Protein AF-A0A521LKS8-F1 (afdb_monomer_lite)

Radius of gyration: 17.53 Å; chains: 1; bounding box: 41×25×46 Å

Secondary structure (DSSP, 8-state):
--HHHHHHHHHHHHHHHHHHHHHHHHHHHHTTS--HHHHHHHHHHHHHHHHHHHHHHHHHHHHH-TTS-TTS-------SSHHHHHHHHHHHSTTHHHH-HHHHHHHHHTS--

Structure (mmCIF, N/CA/C/O backbone):
data_AF-A0A521LKS8-F1
#
_entry.id   AF-A0A521LKS8-F1
#
loop_
_atom_site.group_PDB
_atom_site.id
_atom_site.type_symbol
_atom_site.label_atom_id
_atom_site.label_alt_id
_atom_site.label_comp_id
_atom_site.label_asym_id
_atom_site.label_entity_id
_atom_site.label_seq_id
_atom_site.pdbx_PDB_ins_code
_atom_site.Cartn_x
_atom_site.Cartn_y
_atom_site.Cartn_z
_atom_site.occupancy
_atom_site.B_iso_or_equiv
_atom_site.auth_seq_id
_atom_site.auth_comp_id
_atom_site.auth_asym_id
_atom_site.auth_atom_id
_atom_site.pdbx_PDB_model_num
ATOM 1 N N . MET A 1 1 ? 19.911 3.365 7.216 1.00 57.16 1 MET A N 1
ATOM 2 C CA . MET A 1 1 ? 18.715 2.497 7.264 1.00 57.16 1 MET A CA 1
ATOM 3 C C . MET A 1 1 ? 18.337 2.131 5.844 1.00 57.16 1 MET A C 1
ATOM 5 O O . MET A 1 1 ? 18.509 2.967 4.964 1.00 57.16 1 MET A O 1
ATOM 9 N N . THR A 1 2 ? 17.924 0.889 5.601 1.00 84.88 2 THR A N 1
ATOM 10 C CA . THR A 1 2 ? 17.414 0.461 4.290 1.00 84.88 2 THR A CA 1
ATOM 11 C C . THR A 1 2 ? 15.888 0.457 4.333 1.00 84.88 2 THR A C 1
ATOM 13 O O . THR A 1 2 ? 15.309 0.194 5.387 1.00 84.88 2 THR A O 1
ATOM 16 N N . ARG A 1 3 ? 15.225 0.661 3.184 1.00 89.81 3 ARG A N 1
ATOM 17 C CA . ARG A 1 3 ? 13.751 0.598 3.095 1.00 89.81 3 ARG A CA 1
ATOM 18 C C . ARG A 1 3 ? 13.177 -0.710 3.629 1.00 89.81 3 ARG A C 1
ATOM 20 O O . ARG A 1 3 ? 12.072 -0.723 4.145 1.00 89.81 3 ARG A O 1
ATOM 27 N N . GLN A 1 4 ? 13.919 -1.811 3.525 1.00 91.81 4 GLN A N 1
ATOM 28 C CA . GLN A 1 4 ? 13.492 -3.097 4.066 1.00 91.81 4 GLN A CA 1
ATOM 29 C C . GLN A 1 4 ? 13.408 -3.077 5.599 1.00 91.81 4 GLN A C 1
ATOM 31 O O . GLN A 1 4 ? 12.459 -3.619 6.159 1.00 91.81 4 GLN A O 1
ATOM 36 N N . THR A 1 5 ? 14.367 -2.435 6.276 1.00 94.69 5 THR A N 1
ATOM 37 C CA . THR A 1 5 ? 14.313 -2.236 7.730 1.00 94.69 5 THR A CA 1
ATOM 38 C C . THR A 1 5 ? 13.119 -1.365 8.116 1.00 94.69 5 THR A C 1
ATOM 40 O O . THR A 1 5 ? 12.409 -1.708 9.059 1.00 94.69 5 THR A O 1
ATOM 43 N N . ASP A 1 6 ? 12.857 -0.295 7.363 1.00 94.94 6 ASP A N 1
ATOM 44 C CA . ASP A 1 6 ? 11.733 0.611 7.632 1.00 94.94 6 ASP A CA 1
ATOM 45 C C . ASP A 1 6 ? 10.378 -0.080 7.405 1.00 94.94 6 ASP A C 1
ATOM 47 O O . ASP A 1 6 ? 9.480 0.034 8.237 1.00 94.94 6 ASP A O 1
ATOM 51 N N . ILE A 1 7 ? 10.247 -0.873 6.333 1.00 96.25 7 ILE A N 1
ATOM 52 C CA . ILE A 1 7 ? 9.073 -1.721 6.074 1.00 96.25 7 ILE A CA 1
ATOM 53 C C . ILE A 1 7 ? 8.841 -2.687 7.240 1.00 96.25 7 ILE A C 1
ATOM 55 O O . ILE A 1 7 ? 7.730 -2.761 7.761 1.00 96.25 7 ILE A O 1
ATOM 59 N N . ALA A 1 8 ? 9.876 -3.413 7.672 1.00 96.81 8 ALA A N 1
ATOM 60 C CA . ALA A 1 8 ? 9.751 -4.375 8.764 1.00 96.81 8 ALA A CA 1
ATOM 61 C C . ALA A 1 8 ? 9.346 -3.695 10.083 1.00 96.81 8 ALA A C 1
ATOM 63 O O . ALA A 1 8 ? 8.475 -4.198 10.794 1.00 96.81 8 ALA A O 1
ATOM 64 N N . ALA A 1 9 ? 9.930 -2.533 10.387 1.00 96.88 9 ALA A N 1
ATOM 65 C CA . ALA A 1 9 ? 9.591 -1.753 11.573 1.00 96.88 9 ALA A CA 1
ATOM 66 C C . ALA A 1 9 ? 8.137 -1.252 11.542 1.00 96.88 9 ALA A C 1
ATOM 68 O O . ALA A 1 9 ? 7.433 -1.353 12.548 1.00 96.88 9 ALA A O 1
ATOM 69 N N . LEU A 1 10 ? 7.666 -0.757 10.391 1.00 97.06 10 LEU A N 1
ATOM 70 C CA . LEU A 1 10 ? 6.282 -0.314 10.212 1.00 97.06 10 LEU A CA 1
ATOM 71 C C . LEU A 1 10 ? 5.285 -1.467 10.354 1.00 97.06 10 LEU A C 1
ATOM 73 O O . LEU A 1 10 ? 4.277 -1.303 11.036 1.00 97.06 10 LEU A O 1
ATOM 77 N N . LEU A 1 11 ? 5.574 -2.635 9.771 1.00 97.62 11 LEU A N 1
ATOM 78 C CA . LEU A 1 11 ? 4.721 -3.821 9.903 1.00 97.62 11 LEU A CA 1
ATOM 79 C C . LEU A 1 11 ? 4.634 -4.296 11.358 1.00 97.62 11 LEU A C 1
ATOM 81 O O . LEU A 1 11 ? 3.537 -4.521 11.863 1.00 97.62 11 LEU A O 1
ATOM 85 N N . ALA A 1 12 ? 5.768 -4.369 12.062 1.00 97.31 12 ALA A N 1
ATOM 86 C CA . ALA A 1 12 ? 5.784 -4.726 13.480 1.00 97.31 12 ALA A CA 1
ATOM 87 C C . ALA A 1 12 ? 4.995 -3.717 14.335 1.00 97.31 12 ALA A C 1
ATOM 89 O O . ALA A 1 12 ? 4.263 -4.098 15.248 1.00 97.31 12 ALA A O 1
ATOM 90 N N . LYS A 1 13 ? 5.106 -2.418 14.028 1.00 96.69 13 LYS A N 1
ATOM 91 C CA . LYS A 1 13 ? 4.341 -1.375 14.717 1.00 96.69 13 LYS A CA 1
ATOM 92 C C . LYS A 1 13 ? 2.841 -1.478 14.43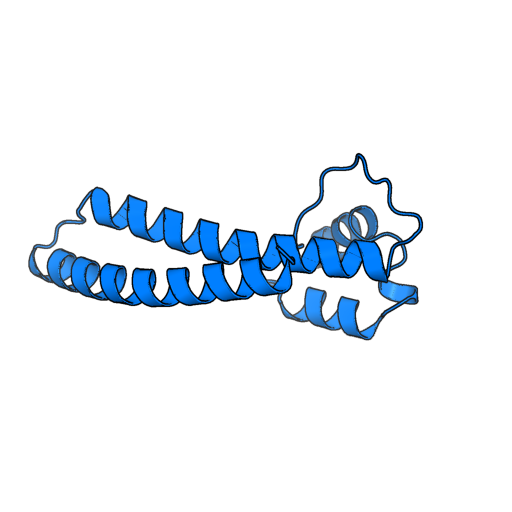2 1.00 96.69 13 LYS A C 1
ATOM 94 O O . LYS A 1 13 ? 2.056 -1.324 15.367 1.00 96.69 13 LYS A O 1
ATOM 99 N N . ALA A 1 14 ? 2.458 -1.735 13.183 1.00 97.19 14 ALA A N 1
ATOM 100 C CA . ALA A 1 14 ? 1.066 -1.888 12.775 1.00 97.19 14 ALA A CA 1
ATOM 101 C C . ALA A 1 14 ? 0.404 -3.086 13.474 1.00 97.19 14 ALA A C 1
ATOM 103 O O . ALA A 1 14 ? -0.716 -2.954 13.956 1.00 97.19 14 ALA A O 1
ATOM 104 N N . GLU A 1 15 ? 1.113 -4.209 13.617 1.00 97.12 15 GLU A N 1
ATOM 105 C CA . GLU A 1 15 ? 0.633 -5.389 14.353 1.00 97.12 15 GLU A CA 1
ATOM 106 C C . GLU A 1 15 ? 0.300 -5.052 15.817 1.00 97.12 15 GLU A C 1
ATOM 108 O O . GLU A 1 15 ? -0.799 -5.319 16.302 1.00 97.12 15 GLU A O 1
ATOM 113 N N . LEU A 1 16 ? 1.218 -4.373 16.513 1.00 96.75 16 LEU A N 1
ATOM 114 C CA . LEU A 1 16 ? 0.993 -3.936 17.896 1.00 96.75 16 LEU A CA 1
ATOM 115 C C . LEU A 1 16 ? -0.163 -2.929 18.009 1.00 96.75 16 LEU A C 1
ATOM 117 O O . LEU A 1 16 ? -0.930 -2.964 18.971 1.00 96.75 16 LEU A O 1
ATOM 121 N N . GLN A 1 17 ? -0.298 -2.023 17.036 1.00 96.81 17 GLN A N 1
ATOM 122 C CA . GLN A 1 17 ? -1.410 -1.070 16.996 1.00 96.81 17 GLN A CA 1
ATOM 123 C C . GLN A 1 17 ? -2.752 -1.763 16.776 1.00 96.81 17 GLN A C 1
ATOM 125 O O . GLN A 1 17 ? -3.722 -1.396 17.433 1.00 96.81 17 GLN A O 1
ATOM 130 N N . LEU A 1 18 ? -2.815 -2.774 15.908 1.00 97.69 18 LEU A N 1
ATOM 131 C CA . LEU A 1 18 ? -4.043 -3.523 15.657 1.00 97.69 18 LEU A CA 1
ATOM 132 C C . LEU A 1 18 ? -4.558 -4.189 16.936 1.00 97.69 18 LEU A C 1
ATOM 134 O O . LEU A 1 18 ? -5.743 -4.092 17.241 1.00 97.69 18 LEU A O 1
ATOM 138 N N . GLN A 1 19 ? -3.669 -4.792 17.728 1.00 96.81 19 GLN A N 1
ATOM 139 C CA . GLN A 1 19 ? -4.036 -5.396 19.014 1.00 96.81 19 GLN A CA 1
ATOM 140 C C . GLN A 1 19 ? -4.639 -4.367 19.984 1.00 96.81 19 GLN A C 1
ATOM 142 O O . GLN A 1 19 ? -5.643 -4.647 20.645 1.00 96.81 19 GLN A O 1
ATOM 147 N N . ALA A 1 20 ? -4.070 -3.159 20.043 1.00 95.31 20 ALA A N 1
ATOM 148 C CA . ALA A 1 20 ? -4.605 -2.070 20.858 1.00 95.31 20 ALA A CA 1
ATOM 149 C C . ALA A 1 20 ? -5.972 -1.578 20.347 1.00 95.31 20 ALA A C 1
ATOM 151 O O . ALA A 1 20 ? -6.903 -1.437 21.140 1.00 95.31 20 ALA A O 1
ATOM 152 N N . ILE A 1 21 ? -6.115 -1.396 19.029 1.00 97.00 21 ILE A N 1
ATOM 153 C CA . ILE A 1 21 ? -7.370 -0.994 18.376 1.00 97.00 21 ILE A CA 1
ATOM 154 C C . ILE A 1 21 ? -8.477 -2.009 18.665 1.00 97.00 21 ILE A C 1
ATOM 156 O O . ILE A 1 21 ? -9.578 -1.613 19.026 1.00 97.00 21 ILE A O 1
ATOM 160 N N . VAL A 1 22 ? -8.201 -3.312 18.551 1.00 96.38 22 VAL A N 1
ATOM 161 C CA . VAL A 1 22 ? -9.188 -4.377 18.810 1.00 96.38 22 VAL A CA 1
ATOM 162 C C . VAL A 1 22 ? -9.689 -4.333 20.254 1.00 96.38 22 VAL A C 1
ATOM 164 O O . VAL A 1 22 ? -10.893 -4.465 20.499 1.00 96.38 22 VAL A O 1
ATOM 167 N N . LYS A 1 23 ? -8.784 -4.117 21.215 1.00 94.12 23 LYS A N 1
ATOM 168 C CA . LYS A 1 23 ? -9.146 -3.981 22.629 1.00 94.12 23 LYS A CA 1
ATOM 169 C C . LYS A 1 23 ? -10.060 -2.775 22.850 1.00 94.12 23 LYS A C 1
ATOM 171 O O . LYS A 1 23 ? -11.126 -2.922 23.438 1.00 94.12 23 LYS A O 1
ATOM 176 N N . GLU A 1 24 ? -9.662 -1.610 22.351 1.00 94.12 24 GLU A N 1
ATOM 177 C CA . GLU A 1 24 ? -10.405 -0.360 22.534 1.00 94.12 24 GLU A CA 1
ATOM 178 C C . GLU A 1 24 ? -11.753 -0.370 21.796 1.00 94.12 24 GLU A C 1
ATOM 180 O O . GLU A 1 24 ? -12.766 0.104 22.312 1.00 94.12 24 GLU A O 1
ATOM 185 N N . TYR A 1 25 ? -11.798 -0.985 20.615 1.00 94.44 25 TYR A N 1
ATOM 186 C CA . TYR A 1 25 ? -13.031 -1.214 19.871 1.00 94.44 25 TYR A CA 1
ATOM 187 C C . TYR A 1 25 ? -14.010 -2.086 20.662 1.00 94.44 25 TYR A C 1
ATOM 189 O O . TYR A 1 25 ? -15.195 -1.768 20.737 1.00 94.44 25 TYR A O 1
ATOM 197 N N . SER A 1 26 ? -13.517 -3.142 21.312 1.00 93.06 26 SER A N 1
ATOM 198 C CA . SER A 1 26 ? -14.346 -4.010 22.156 1.00 93.06 26 SER A CA 1
ATOM 199 C C . SER A 1 26 ? -14.930 -3.256 23.358 1.00 93.06 26 SER A C 1
ATOM 201 O O . SER A 1 26 ? -16.110 -3.425 23.664 1.00 93.06 26 SER A O 1
ATOM 203 N N . SER A 1 27 ? -14.146 -2.377 23.995 1.00 91.00 27 SER A N 1
ATOM 204 C CA . SER A 1 27 ? -14.645 -1.475 25.046 1.00 91.00 27 SER A CA 1
ATOM 205 C C . SER A 1 27 ? -15.713 -0.518 24.507 1.00 91.00 27 SER A C 1
ATOM 207 O O . SER A 1 27 ? -16.797 -0.417 25.076 1.00 91.00 27 SER A O 1
ATOM 209 N N . SER A 1 28 ? -15.458 0.106 23.352 1.00 92.19 28 SER A N 1
ATOM 210 C CA . SER A 1 28 ? -16.397 1.030 22.697 1.00 92.19 28 SER A CA 1
ATOM 211 C C . SER A 1 28 ? -17.732 0.361 22.336 1.00 92.19 28 SER A C 1
ATOM 213 O O . SER A 1 28 ? -18.785 0.993 22.421 1.00 92.19 28 SER A O 1
ATOM 215 N N . LEU A 1 29 ? -17.717 -0.924 21.954 1.00 91.19 29 LEU A N 1
ATOM 216 C CA . LEU A 1 29 ? -18.937 -1.703 21.711 1.00 91.19 29 LEU A CA 1
ATOM 217 C C . LEU A 1 29 ? -19.754 -1.903 22.990 1.00 91.19 29 LEU A C 1
ATOM 219 O O . LEU A 1 29 ? -20.978 -1.777 22.956 1.00 91.19 29 LEU A O 1
ATOM 223 N N . HIS A 1 30 ? -19.090 -2.205 24.108 1.00 90.62 30 HIS A N 1
ATOM 224 C CA . HIS A 1 30 ? -19.750 -2.363 25.403 1.00 90.62 30 HIS A CA 1
ATOM 225 C C . HIS A 1 30 ? -20.373 -1.045 25.884 1.00 90.62 30 HIS A C 1
ATOM 227 O O . HIS A 1 30 ? -21.512 -1.027 26.344 1.00 90.62 30 HIS A O 1
ATOM 233 N N . GLU A 1 31 ? -19.649 0.060 25.713 1.00 92.06 31 GLU A N 1
ATOM 234 C CA . GLU A 1 31 ? -20.067 1.411 26.107 1.00 92.06 31 GLU A CA 1
ATOM 235 C C . GLU A 1 31 ? -21.036 2.075 25.110 1.00 92.06 31 GLU A C 1
ATOM 237 O O . GLU A 1 31 ? -21.535 3.173 25.363 1.00 92.06 31 GLU A O 1
ATOM 242 N N . GLN A 1 32 ? -21.289 1.436 23.960 1.00 91.75 32 GLN A N 1
ATOM 243 C CA . GLN A 1 32 ? -22.095 1.960 22.846 1.00 91.75 32 GLN A CA 1
ATOM 244 C C . GLN A 1 32 ? -21.670 3.362 22.377 1.00 91.75 32 GLN A C 1
ATOM 246 O O . GLN A 1 32 ? -22.466 4.125 21.829 1.00 91.75 32 GLN A O 1
ATOM 251 N N . THR A 1 33 ? -20.399 3.706 22.576 1.00 92.31 33 THR A N 1
ATOM 252 C CA . THR A 1 33 ? -19.842 5.029 22.292 1.00 92.31 33 THR A CA 1
ATOM 253 C C . THR A 1 33 ? -18.467 4.859 21.662 1.00 92.31 33 THR A C 1
ATOM 255 O O . THR A 1 33 ? -17.622 4.145 22.187 1.00 92.31 33 THR A O 1
ATOM 258 N N . ILE A 1 34 ? -18.217 5.524 20.530 1.00 88.69 34 ILE A N 1
ATOM 259 C CA . ILE A 1 34 ? -16.909 5.474 19.863 1.00 88.69 34 ILE A CA 1
ATOM 260 C C . ILE A 1 34 ? -16.003 6.545 20.465 1.00 88.69 34 ILE A C 1
ATOM 262 O O . ILE A 1 34 ? -16.182 7.742 20.209 1.00 88.69 34 ILE A O 1
ATOM 266 N N . ALA A 1 35 ? -14.989 6.112 21.211 1.00 87.31 35 ALA A N 1
ATOM 267 C CA . ALA A 1 35 ? -13.986 7.009 21.760 1.00 87.31 35 ALA A CA 1
ATOM 268 C C . ALA A 1 35 ? -13.241 7.752 20.631 1.00 87.31 35 ALA A C 1
ATOM 270 O O . ALA A 1 35 ? -12.825 7.171 19.625 1.00 87.31 35 ALA A O 1
ATOM 271 N N . ALA A 1 36 ? -13.054 9.069 20.767 1.00 90.44 36 ALA A N 1
ATOM 272 C CA . ALA A 1 36 ? -12.295 9.842 19.781 1.00 90.44 36 ALA A CA 1
ATOM 273 C C . ALA A 1 36 ? -10.851 9.326 19.564 1.00 90.44 36 ALA A C 1
ATOM 275 O O . ALA A 1 36 ? -10.447 9.269 18.399 1.00 90.44 36 ALA A O 1
ATOM 276 N N . PRO A 1 37 ? -10.108 8.890 20.606 1.00 92.25 37 PRO A N 1
ATOM 277 C CA . PRO A 1 37 ? -8.788 8.276 20.445 1.00 92.25 37 PRO A CA 1
ATOM 278 C C . PRO A 1 37 ? -8.778 7.048 19.527 1.00 92.25 37 PRO A C 1
ATOM 280 O O . PRO A 1 37 ? -7.917 6.960 18.657 1.00 92.25 37 PRO A O 1
ATOM 283 N N . LEU A 1 38 ? -9.790 6.174 19.610 1.00 94.62 38 LEU A N 1
ATOM 284 C CA . LEU A 1 38 ? -9.892 4.982 18.758 1.00 94.62 38 LEU A CA 1
ATOM 285 C C . LEU A 1 38 ? -9.875 5.331 17.262 1.00 94.62 38 LEU A C 1
ATOM 287 O O . LEU A 1 38 ? -9.220 4.668 16.461 1.00 94.62 38 LEU A O 1
ATOM 291 N N . ARG A 1 39 ? -10.559 6.413 16.869 1.00 94.06 39 ARG A N 1
ATOM 292 C CA . ARG A 1 39 ? -10.564 6.879 15.471 1.00 94.06 39 ARG A CA 1
ATOM 293 C C . ARG A 1 39 ? -9.181 7.346 15.016 1.00 94.06 39 ARG A C 1
ATOM 295 O O . ARG A 1 39 ? -8.804 7.110 13.870 1.00 94.06 39 ARG A O 1
ATOM 302 N N . VAL A 1 40 ? -8.433 8.000 15.905 1.00 95.62 40 VAL A N 1
ATOM 303 C CA . VAL A 1 40 ? -7.056 8.441 15.635 1.00 95.62 40 VAL A CA 1
ATOM 304 C C . VAL A 1 40 ? -6.134 7.235 15.477 1.00 95.62 40 VAL A C 1
ATOM 306 O O . VAL A 1 40 ? -5.335 7.203 14.543 1.00 95.62 40 VAL A O 1
ATOM 309 N N . ASP A 1 41 ? -6.284 6.220 16.324 1.00 96.50 41 ASP A N 1
ATOM 310 C CA . ASP A 1 41 ? -5.470 5.008 16.250 1.00 96.50 41 ASP A CA 1
ATOM 311 C C . ASP A 1 41 ? -5.723 4.223 14.961 1.00 96.50 41 ASP A C 1
ATOM 313 O O . ASP A 1 41 ? -4.765 3.842 14.286 1.00 96.50 41 ASP A O 1
ATOM 317 N N . ILE A 1 42 ? -6.988 4.067 14.553 1.00 96.75 42 ILE A N 1
ATOM 318 C CA . ILE A 1 42 ? -7.353 3.440 13.271 1.00 96.75 42 ILE A CA 1
ATOM 319 C C . ILE A 1 42 ? -6.733 4.199 12.091 1.00 96.75 42 ILE A C 1
ATOM 321 O O . ILE A 1 42 ? -6.136 3.582 11.208 1.00 96.75 42 ILE A O 1
ATOM 325 N N . LYS A 1 43 ? -6.825 5.537 12.080 1.00 96.62 43 LYS A N 1
ATOM 326 C CA . LYS A 1 43 ? -6.184 6.368 11.048 1.00 96.62 43 LYS A CA 1
ATOM 327 C C . LYS A 1 43 ? -4.678 6.097 10.987 1.00 96.62 43 LYS A C 1
ATOM 329 O O . LYS A 1 43 ? -4.155 5.810 9.913 1.00 96.62 43 LYS A O 1
ATOM 334 N N . ASN A 1 44 ? -3.996 6.168 12.128 1.00 97.06 44 ASN A N 1
ATOM 335 C CA . ASN A 1 44 ? -2.543 6.012 12.194 1.00 97.06 44 ASN A CA 1
ATOM 336 C C . ASN A 1 44 ? -2.098 4.596 11.787 1.00 97.06 44 ASN A C 1
ATOM 338 O O . ASN A 1 44 ? -1.059 4.437 11.149 1.00 97.06 44 ASN A O 1
ATOM 342 N N . TYR A 1 45 ? -2.885 3.569 12.118 1.00 97.94 45 TYR A N 1
ATOM 343 C CA . TYR A 1 45 ? -2.661 2.199 11.655 1.00 97.94 45 TYR A CA 1
ATOM 344 C C . TYR A 1 45 ? -2.690 2.114 10.121 1.00 97.94 45 TYR A C 1
ATOM 346 O O . TYR A 1 45 ? -1.742 1.617 9.509 1.00 97.94 45 TYR A O 1
ATOM 354 N N . CYS A 1 46 ? -3.723 2.675 9.485 1.00 96.81 46 CYS A N 1
ATOM 355 C CA . CYS A 1 46 ? -3.830 2.709 8.026 1.00 96.81 46 CYS A CA 1
ATOM 356 C C . CYS A 1 46 ? -2.691 3.510 7.369 1.00 96.81 46 CYS A C 1
ATOM 358 O O . CYS A 1 46 ? -2.165 3.096 6.337 1.00 96.81 46 CYS A O 1
ATOM 360 N N . GLU A 1 47 ? -2.267 4.628 7.965 1.00 96.00 47 GLU A N 1
ATOM 361 C CA . GLU A 1 47 ? -1.135 5.435 7.478 1.00 96.00 47 GLU A CA 1
ATOM 362 C C . GLU A 1 47 ? 0.202 4.677 7.546 1.00 96.00 47 GLU A C 1
ATOM 364 O O . GLU A 1 47 ? 1.019 4.763 6.621 1.00 96.00 47 GLU A O 1
ATOM 369 N N . ASN A 1 48 ? 0.413 3.875 8.593 1.00 96.94 48 ASN A N 1
ATOM 370 C CA . ASN A 1 48 ? 1.598 3.025 8.715 1.00 96.94 48 ASN A CA 1
ATOM 371 C C . ASN A 1 48 ? 1.616 1.925 7.648 1.00 96.94 48 ASN A C 1
ATOM 373 O O . ASN A 1 48 ? 2.640 1.723 6.991 1.00 96.94 48 ASN A O 1
ATOM 377 N N . LEU A 1 49 ? 0.479 1.262 7.412 1.00 96.94 49 LEU A N 1
ATOM 378 C CA . LEU A 1 49 ? 0.351 0.283 6.328 1.00 96.94 49 LEU A CA 1
ATOM 379 C C . LEU A 1 49 ? 0.554 0.925 4.953 1.00 96.94 49 LEU A C 1
ATOM 381 O O . LEU A 1 49 ? 1.241 0.363 4.099 1.00 96.94 49 LEU A O 1
ATOM 385 N N . ARG A 1 50 ? 0.013 2.129 4.739 1.00 96.19 50 ARG A N 1
ATOM 386 C CA . ARG A 1 50 ? 0.213 2.861 3.487 1.00 96.19 50 ARG A CA 1
ATOM 387 C C . ARG A 1 50 ? 1.690 3.156 3.234 1.00 96.19 50 ARG A C 1
ATOM 389 O O . ARG A 1 50 ? 2.165 2.959 2.118 1.00 96.19 50 ARG A O 1
ATOM 396 N N . SER A 1 51 ? 2.421 3.557 4.269 1.00 96.50 51 SER A N 1
ATOM 397 C CA . SER A 1 51 ? 3.853 3.855 4.166 1.00 96.50 51 SER A CA 1
ATOM 398 C C . SER A 1 51 ? 4.675 2.637 3.718 1.00 96.50 51 SER A C 1
ATOM 400 O O . SER A 1 51 ? 5.596 2.778 2.915 1.00 96.50 51 SER A O 1
ATOM 402 N N . VAL A 1 52 ? 4.309 1.426 4.161 1.00 97.38 52 VAL A N 1
ATOM 403 C CA . VAL A 1 52 ? 4.932 0.173 3.691 1.00 97.38 52 VAL A CA 1
ATOM 404 C C . VAL A 1 52 ? 4.769 0.010 2.180 1.00 97.38 52 VAL A C 1
ATOM 406 O O . VAL A 1 52 ? 5.739 -0.276 1.475 1.00 97.38 52 VAL A O 1
ATOM 409 N N . LEU A 1 53 ? 3.553 0.223 1.676 1.00 96.75 53 LEU A N 1
ATOM 410 C CA . LEU A 1 53 ? 3.256 0.127 0.249 1.00 96.75 53 LEU A CA 1
ATOM 411 C C . LEU A 1 53 ? 4.036 1.172 -0.555 1.00 96.75 53 LEU A C 1
ATOM 413 O O . LEU A 1 53 ? 4.608 0.850 -1.595 1.00 96.75 53 LEU A O 1
ATOM 417 N N . ASP A 1 54 ? 4.129 2.404 -0.061 1.00 96.69 54 ASP A N 1
ATOM 418 C CA . ASP A 1 54 ? 4.876 3.459 -0.747 1.00 96.69 54 ASP A CA 1
ATOM 419 C C . ASP A 1 54 ? 6.389 3.162 -0.782 1.00 96.69 54 ASP A C 1
ATOM 421 O O . ASP A 1 54 ? 7.033 3.363 -1.815 1.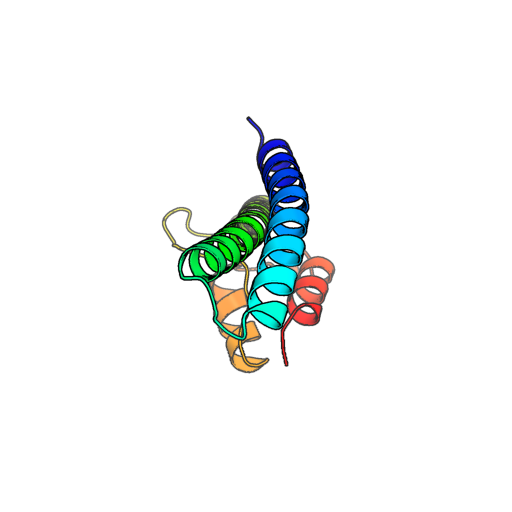00 96.69 54 ASP A O 1
ATOM 425 N N . TYR A 1 55 ? 6.967 2.557 0.263 1.00 97.00 55 TYR A N 1
ATOM 426 C CA . TYR A 1 55 ? 8.348 2.064 0.195 1.00 97.00 55 TYR A CA 1
ATOM 427 C C . TYR A 1 55 ? 8.546 0.958 -0.849 1.00 97.00 55 TYR A C 1
ATOM 429 O O . TYR A 1 55 ? 9.574 0.952 -1.540 1.00 97.00 55 TYR A O 1
ATOM 437 N N . LEU A 1 56 ? 7.575 0.051 -1.007 1.00 95.75 56 LEU A N 1
ATOM 438 C CA . LEU A 1 56 ? 7.598 -0.950 -2.078 1.00 95.75 56 LEU A CA 1
ATOM 439 C C . LEU A 1 56 ? 7.520 -0.289 -3.457 1.00 95.75 56 LEU A C 1
ATOM 441 O O . LEU A 1 56 ? 8.299 -0.646 -4.340 1.00 95.75 56 LEU A O 1
ATOM 445 N N . ALA A 1 57 ? 6.655 0.713 -3.632 1.00 96.44 57 ALA A N 1
ATOM 446 C CA . ALA A 1 57 ? 6.562 1.480 -4.872 1.00 96.44 57 ALA A CA 1
ATOM 447 C C . ALA A 1 57 ? 7.911 2.110 -5.247 1.00 96.44 57 ALA A C 1
ATOM 449 O O . ALA A 1 57 ? 8.352 1.990 -6.392 1.00 96.44 57 ALA A O 1
ATOM 450 N N . HIS A 1 58 ? 8.611 2.717 -4.284 1.00 95.75 58 HIS A N 1
ATOM 451 C CA . HIS A 1 58 ? 9.966 3.229 -4.503 1.00 95.75 58 HIS A CA 1
ATOM 452 C C . HIS A 1 58 ? 10.936 2.131 -4.957 1.00 95.75 58 HIS A C 1
ATOM 454 O O . HIS A 1 58 ? 11.656 2.319 -5.937 1.00 95.75 58 HIS A O 1
ATOM 460 N N . GLY A 1 59 ? 10.925 0.968 -4.296 1.00 95.12 59 GLY A N 1
ATOM 461 C CA . GLY A 1 59 ? 11.758 -0.174 -4.685 1.00 95.12 59 GLY A CA 1
ATOM 462 C C . GLY A 1 59 ? 11.481 -0.675 -6.107 1.00 95.12 59 GLY A C 1
ATOM 463 O O . GLY A 1 59 ? 12.418 -0.920 -6.865 1.00 95.12 59 GLY A O 1
ATOM 464 N N . ILE A 1 60 ? 10.207 -0.776 -6.493 1.00 95.75 60 ILE A N 1
ATOM 465 C CA . ILE A 1 60 ? 9.795 -1.190 -7.841 1.00 95.75 60 ILE A CA 1
ATOM 466 C C . ILE A 1 60 ? 10.276 -0.176 -8.882 1.00 95.75 60 ILE A C 1
ATOM 468 O O . ILE A 1 60 ? 10.898 -0.560 -9.875 1.00 95.75 60 ILE A O 1
ATOM 472 N N . ARG A 1 61 ? 10.017 1.119 -8.656 1.00 96.25 61 ARG A N 1
ATOM 473 C CA . ARG A 1 61 ? 10.336 2.187 -9.614 1.00 96.25 61 ARG A CA 1
ATOM 474 C C . ARG A 1 61 ? 11.839 2.304 -9.847 1.00 96.25 61 ARG A C 1
ATOM 476 O O . ARG A 1 61 ? 12.270 2.349 -10.991 1.00 96.25 61 ARG A O 1
ATOM 483 N N . GLU A 1 62 ? 12.640 2.281 -8.788 1.00 94.56 62 GLU A N 1
ATOM 484 C CA . GLU A 1 62 ? 14.101 2.356 -8.906 1.00 94.56 62 GLU A CA 1
ATOM 485 C C . GLU A 1 62 ? 14.707 1.148 -9.621 1.00 94.56 62 GLU A C 1
ATOM 487 O O . GLU A 1 62 ? 15.658 1.298 -10.384 1.00 94.56 62 GLU A O 1
ATOM 492 N N . LYS A 1 63 ? 14.159 -0.049 -9.387 1.00 95.81 63 LYS A N 1
ATOM 493 C CA . LYS A 1 63 ? 14.685 -1.285 -9.970 1.00 95.81 63 LYS A CA 1
ATOM 494 C C . LYS A 1 63 ? 14.268 -1.483 -11.427 1.00 95.81 63 LYS A C 1
ATOM 496 O O . LYS A 1 63 ? 15.046 -2.023 -12.208 1.00 95.81 63 LYS A O 1
ATOM 501 N N . HIS A 1 64 ? 13.045 -1.094 -11.784 1.00 96.94 64 HIS A N 1
ATOM 502 C CA . HIS A 1 64 ? 12.428 -1.475 -13.059 1.00 96.94 64 HIS A CA 1
ATOM 503 C C . HIS A 1 64 ? 12.071 -0.298 -13.974 1.00 96.94 64 HIS A C 1
ATOM 505 O O . HIS A 1 64 ? 11.754 -0.528 -15.137 1.00 96.94 64 HIS A O 1
ATOM 511 N N . CYS A 1 65 ? 12.130 0.948 -13.492 1.00 96.50 65 CYS A N 1
ATOM 512 C CA . CYS A 1 65 ? 11.737 2.137 -14.257 1.00 96.50 65 CYS A CA 1
ATOM 513 C C . CYS A 1 65 ? 12.908 3.139 -14.370 1.00 96.50 65 CYS A C 1
ATOM 515 O O . CYS A 1 65 ? 12.825 4.243 -13.830 1.00 96.50 65 CYS A O 1
ATOM 517 N N . PRO A 1 66 ? 14.010 2.806 -15.073 1.00 94.12 66 PRO A N 1
ATOM 518 C CA . P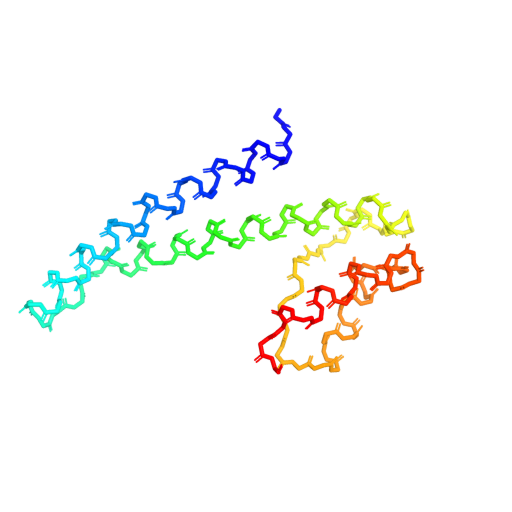RO A 1 66 ? 15.204 3.660 -15.140 1.00 94.12 66 PRO A CA 1
ATOM 519 C C . PRO A 1 66 ? 14.957 5.015 -15.823 1.00 94.12 66 PRO A C 1
ATOM 521 O O . PRO A 1 66 ? 15.666 5.979 -15.556 1.00 94.12 66 PRO A O 1
ATOM 524 N N . ALA A 1 67 ? 13.940 5.102 -16.6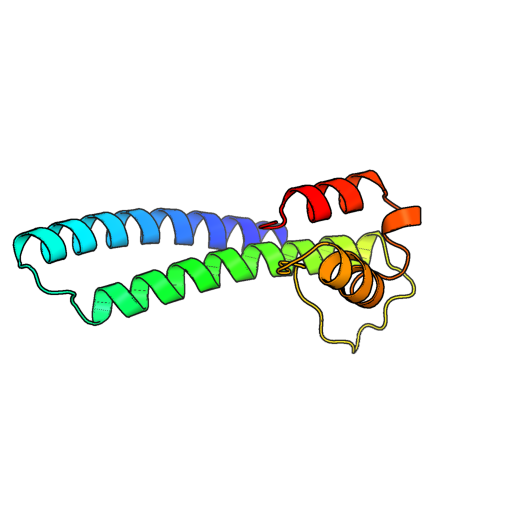85 1.00 92.25 67 ALA A N 1
ATOM 525 C CA . ALA A 1 67 ? 13.535 6.337 -17.357 1.00 92.25 67 ALA A CA 1
ATOM 526 C C . ALA A 1 67 ? 12.611 7.226 -16.501 1.00 92.25 67 ALA A C 1
ATOM 528 O O . ALA A 1 67 ? 12.155 8.273 -16.959 1.00 92.25 67 ALA A O 1
ATOM 529 N N . ALA A 1 68 ? 12.282 6.807 -15.277 1.00 94.44 68 ALA A N 1
ATOM 530 C CA . ALA A 1 68 ? 11.361 7.539 -14.430 1.00 94.44 68 ALA A CA 1
ATOM 531 C C . ALA A 1 68 ? 11.989 8.837 -13.898 1.00 94.44 68 ALA A C 1
ATOM 533 O O . ALA A 1 68 ? 13.092 8.842 -13.351 1.00 94.44 68 ALA A O 1
ATOM 534 N N . ASN A 1 69 ? 11.259 9.948 -14.003 1.00 92.94 69 ASN A N 1
ATOM 535 C CA . ASN A 1 69 ? 11.712 11.222 -13.458 1.00 92.94 69 ASN A CA 1
ATOM 536 C C . ASN A 1 69 ? 11.698 11.190 -11.920 1.00 92.94 69 ASN A C 1
ATOM 538 O O . ASN A 1 69 ? 10.644 11.049 -11.290 1.00 92.94 69 ASN A O 1
ATOM 542 N N . GLN A 1 70 ? 12.872 11.372 -11.316 1.00 88.94 70 GLN A N 1
ATOM 543 C CA . GLN A 1 70 ? 13.065 11.347 -9.863 1.00 88.94 70 GLN A CA 1
ATOM 544 C C . GLN A 1 70 ? 12.326 12.470 -9.122 1.00 88.94 70 GLN A C 1
ATOM 546 O O . GLN A 1 70 ? 12.077 12.344 -7.927 1.00 88.94 70 GLN A O 1
ATOM 551 N N . LYS A 1 71 ? 11.961 13.560 -9.810 1.00 90.69 71 LYS A N 1
ATOM 552 C CA . LYS A 1 71 ? 11.218 14.683 -9.216 1.00 90.69 71 LYS A CA 1
ATOM 553 C C . LYS A 1 71 ? 9.708 14.451 -9.161 1.00 90.69 71 LYS A C 1
ATOM 555 O O . LYS A 1 71 ? 9.010 15.194 -8.471 1.00 90.69 71 LYS A O 1
ATOM 560 N N . ASP A 1 72 ? 9.199 13.460 -9.888 1.00 94.25 72 ASP A N 1
ATOM 561 C CA . ASP A 1 72 ? 7.765 13.193 -9.915 1.00 94.25 72 ASP A CA 1
ATOM 562 C C . ASP A 1 72 ? 7.315 12.590 -8.589 1.00 94.25 72 ASP A C 1
ATOM 564 O O . ASP A 1 72 ? 7.916 11.637 -8.086 1.00 94.25 72 ASP A O 1
ATOM 568 N N . ARG A 1 73 ? 6.205 13.112 -8.064 1.00 94.62 73 ARG A N 1
ATOM 569 C CA . ARG A 1 73 ? 5.485 12.477 -6.962 1.00 94.62 73 ARG A CA 1
ATOM 570 C C . ARG A 1 73 ? 4.721 11.274 -7.496 1.00 94.62 73 ARG A C 1
ATOM 572 O O . ARG A 1 73 ? 3.993 11.375 -8.484 1.00 94.62 73 ARG A O 1
ATOM 579 N N . PHE A 1 74 ? 4.878 10.154 -6.816 1.00 96.31 74 PHE A N 1
ATOM 580 C CA . PHE A 1 74 ? 4.224 8.897 -7.132 1.00 96.31 74 PHE A CA 1
ATOM 581 C C . PHE A 1 74 ? 3.974 8.134 -5.839 1.00 96.31 74 PHE A C 1
ATOM 583 O O . PHE A 1 74 ? 4.569 8.444 -4.807 1.00 96.31 74 PHE A O 1
ATOM 590 N N . TYR A 1 75 ? 3.097 7.143 -5.916 1.00 95.69 75 TYR A N 1
ATOM 591 C CA . TYR A 1 75 ? 2.722 6.329 -4.775 1.00 95.69 75 TYR A CA 1
ATOM 592 C C . TYR A 1 75 ? 2.442 4.889 -5.212 1.00 95.69 75 TYR A C 1
ATOM 594 O O . TYR A 1 75 ? 2.400 4.595 -6.410 1.00 95.69 75 TYR A O 1
ATOM 602 N N . PHE A 1 76 ? 2.203 3.989 -4.258 1.00 96.81 76 PHE A N 1
ATOM 603 C CA . PHE A 1 76 ? 1.708 2.655 -4.585 1.00 96.81 76 PHE A CA 1
ATOM 604 C C . PHE A 1 76 ? 0.307 2.752 -5.218 1.00 96.81 76 PHE A C 1
ATOM 606 O O . PHE A 1 76 ? -0.567 3.422 -4.645 1.00 96.81 76 PHE A O 1
ATOM 613 N N . PRO A 1 77 ? 0.070 2.127 -6.385 1.00 95.75 77 PRO A N 1
ATOM 614 C CA . PRO A 1 77 ? -1.160 2.313 -7.141 1.00 95.75 77 PRO A CA 1
ATOM 615 C C . PRO A 1 77 ? -2.284 1.514 -6.486 1.00 95.75 77 PRO A C 1
ATOM 617 O O . PRO A 1 77 ? -2.312 0.300 -6.601 1.00 95.75 77 PRO A O 1
ATOM 620 N N . ILE A 1 78 ? -3.186 2.186 -5.771 1.00 94.88 78 ILE A N 1
ATOM 621 C CA . ILE A 1 78 ? -4.463 1.618 -5.310 1.00 94.88 78 ILE A CA 1
ATOM 622 C C . ILE A 1 78 ? -5.543 2.483 -5.938 1.00 94.88 78 ILE A C 1
ATOM 624 O O . ILE A 1 78 ? -5.712 3.632 -5.528 1.00 94.88 78 ILE A O 1
ATOM 628 N N . LEU A 1 79 ? -6.192 1.975 -6.980 1.00 95.69 79 LEU A N 1
ATOM 629 C CA . LEU A 1 79 ? -7.051 2.759 -7.860 1.00 95.69 79 LEU A CA 1
ATOM 630 C C . LEU A 1 79 ? -8.408 2.080 -8.056 1.00 95.69 79 LEU A C 1
ATOM 632 O O . LEU A 1 79 ? -8.499 0.860 -7.973 1.00 95.69 79 LEU A O 1
ATOM 636 N N . PRO A 1 80 ? -9.478 2.864 -8.264 1.00 93.56 80 PRO A N 1
ATOM 637 C CA . PRO A 1 80 ? -10.847 2.364 -8.142 1.00 93.56 80 PRO A CA 1
ATOM 638 C C . PRO A 1 80 ? -11.309 1.497 -9.319 1.00 93.56 80 PRO A C 1
ATOM 640 O O . PRO A 1 80 ? -12.313 0.811 -9.180 1.00 93.56 80 PRO A O 1
ATOM 643 N N . ASP A 1 81 ? -10.619 1.530 -10.464 1.00 96.62 81 ASP A N 1
ATOM 644 C CA . ASP A 1 81 ? -10.962 0.733 -11.644 1.00 96.62 81 ASP A CA 1
ATOM 645 C C . ASP A 1 81 ? -9.738 0.446 -12.534 1.00 96.62 81 ASP A C 1
ATOM 647 O O . ASP A 1 81 ? -8.681 1.079 -12.411 1.00 96.62 81 ASP A O 1
ATOM 651 N N . ALA A 1 82 ? -9.900 -0.511 -13.454 1.00 96.06 82 ALA A N 1
ATOM 652 C CA . ALA A 1 82 ? -8.846 -0.976 -14.354 1.00 96.06 82 ALA A CA 1
ATOM 653 C C . ALA A 1 82 ? -8.309 0.109 -15.299 1.00 96.06 82 ALA A C 1
ATOM 655 O O . ALA A 1 82 ? -7.112 0.136 -15.593 1.00 96.06 82 ALA A O 1
ATOM 656 N N . ALA A 1 83 ? -9.155 1.035 -15.759 1.00 96.31 83 ALA A N 1
ATOM 657 C CA . ALA A 1 83 ? -8.734 2.096 -16.672 1.00 96.31 83 ALA A CA 1
ATOM 658 C C . ALA A 1 83 ? -7.878 3.147 -15.946 1.00 96.31 83 ALA A C 1
ATOM 660 O O . ALA A 1 83 ? -6.833 3.580 -16.451 1.00 96.31 83 ALA A O 1
ATOM 661 N N . GLN A 1 84 ? -8.280 3.527 -14.732 1.00 96.25 84 GLN A N 1
ATOM 662 C CA . GLN A 1 84 ? -7.493 4.392 -13.859 1.00 96.25 84 GLN A CA 1
ATOM 663 C C . GLN A 1 84 ? -6.191 3.711 -13.451 1.00 96.25 84 GLN A C 1
ATOM 665 O O . GLN A 1 84 ? -5.139 4.346 -13.521 1.00 96.25 84 GLN A O 1
ATOM 670 N N . PHE A 1 85 ? -6.231 2.418 -13.113 1.00 96.81 85 PHE A N 1
ATOM 671 C CA . PHE A 1 85 ? -5.027 1.641 -12.840 1.00 96.81 85 PHE A CA 1
ATOM 672 C C . PHE A 1 85 ? -4.049 1.688 -14.012 1.00 96.81 85 PHE A C 1
ATOM 674 O O . PHE A 1 85 ? -2.933 2.177 -13.846 1.00 96.81 85 PHE A O 1
ATOM 681 N N . ALA A 1 86 ? -4.476 1.267 -15.203 1.00 95.50 86 ALA A N 1
ATOM 682 C CA . ALA A 1 86 ? -3.612 1.210 -16.375 1.00 95.50 86 ALA A CA 1
ATOM 683 C C . ALA A 1 86 ? -2.991 2.577 -16.703 1.00 95.50 86 ALA A C 1
ATOM 685 O O . ALA A 1 86 ? -1.780 2.680 -16.906 1.00 95.50 86 ALA A O 1
ATOM 686 N N . SER A 1 87 ? -3.794 3.645 -16.699 1.00 96.06 87 SER A N 1
ATOM 687 C CA . SER A 1 87 ? -3.318 4.992 -17.041 1.00 96.06 87 SER A CA 1
ATOM 688 C C . SER A 1 87 ? -2.362 5.576 -15.992 1.00 96.06 87 SER A C 1
ATOM 690 O O . SER A 1 87 ? -1.286 6.081 -16.330 1.00 96.06 87 SER A O 1
ATOM 692 N N . GLN A 1 88 ? -2.710 5.495 -14.708 1.00 96.31 88 GLN A N 1
ATOM 693 C CA . GLN A 1 88 ? -1.940 6.127 -13.641 1.00 96.31 88 GLN A CA 1
ATOM 694 C C . GLN A 1 88 ? -0.716 5.296 -13.232 1.00 96.31 88 GLN A C 1
ATOM 696 O O . GLN A 1 88 ? 0.342 5.876 -12.962 1.00 96.31 88 GLN A O 1
ATOM 701 N N . ALA A 1 89 ? -0.813 3.962 -13.237 1.00 95.50 89 ALA A N 1
ATOM 702 C CA . ALA A 1 89 ? 0.325 3.080 -12.996 1.00 95.50 89 ALA A CA 1
ATOM 703 C C . ALA A 1 89 ? 1.356 3.187 -14.126 1.00 95.50 89 ALA A C 1
ATOM 705 O O . ALA A 1 89 ? 2.546 3.271 -13.835 1.00 95.50 89 ALA A O 1
ATOM 706 N N . ALA A 1 90 ? 0.936 3.304 -15.393 1.00 94.62 90 ALA A N 1
ATOM 707 C CA . ALA A 1 90 ? 1.866 3.549 -16.498 1.00 94.62 90 ALA A CA 1
ATOM 708 C C . ALA A 1 90 ? 2.620 4.883 -16.344 1.00 94.62 90 ALA A C 1
ATOM 710 O O . ALA A 1 90 ? 3.806 4.966 -16.662 1.00 94.62 90 ALA A O 1
ATOM 711 N N . LYS A 1 91 ? 1.961 5.920 -15.806 1.00 95.50 91 LYS A N 1
ATOM 712 C CA . LYS A 1 91 ? 2.598 7.212 -15.506 1.00 95.50 91 LYS A CA 1
ATOM 713 C C . LYS A 1 91 ? 3.582 7.125 -14.335 1.00 95.50 91 LYS A C 1
ATOM 715 O O . LYS A 1 91 ? 4.664 7.703 -14.399 1.00 95.50 91 LYS A O 1
ATOM 720 N N . TRP A 1 92 ? 3.211 6.451 -13.249 1.00 96.81 92 TRP A N 1
ATOM 721 C CA . TRP A 1 92 ? 4.057 6.343 -12.053 1.00 96.81 92 TRP A CA 1
ATOM 722 C C . TRP A 1 92 ? 5.217 5.356 -12.226 1.00 96.81 92 TRP A C 1
ATOM 724 O O . TRP A 1 92 ? 6.315 5.608 -11.721 1.00 96.81 92 TRP A O 1
ATOM 734 N N . PHE A 1 93 ? 5.006 4.290 -12.996 1.00 97.06 93 PHE A N 1
ATOM 735 C CA . PHE A 1 93 ? 5.957 3.209 -13.247 1.00 97.06 93 PHE A CA 1
ATOM 736 C C . PHE A 1 93 ? 6.209 3.040 -14.758 1.00 97.06 93 PHE A C 1
ATOM 738 O O . PHE A 1 93 ? 5.837 2.020 -15.350 1.00 97.06 93 PHE A O 1
ATOM 745 N N . PRO A 1 94 ? 6.824 4.040 -15.416 1.00 96.88 94 PRO A N 1
ATOM 746 C CA . PRO A 1 94 ? 7.007 4.022 -16.862 1.00 96.88 94 PRO A CA 1
ATOM 747 C C . PRO A 1 94 ? 7.883 2.840 -17.289 1.00 96.88 94 PRO A C 1
ATOM 749 O O . PRO A 1 94 ? 9.008 2.677 -16.817 1.00 96.88 94 PRO A O 1
ATOM 752 N N . GLY A 1 95 ? 7.357 2.020 -18.202 1.00 95.81 95 GLY A N 1
ATOM 753 C CA . GLY A 1 95 ? 8.039 0.836 -18.733 1.00 95.81 95 GLY A CA 1
ATOM 754 C C . GLY A 1 95 ? 7.932 -0.425 -17.868 1.00 95.81 95 GLY A C 1
ATOM 755 O O . GLY A 1 95 ? 8.413 -1.476 -18.291 1.00 95.81 95 GLY A O 1
ATOM 756 N N . LEU A 1 96 ? 7.269 -0.368 -16.704 1.00 97.56 96 LEU A N 1
ATOM 757 C CA . LEU A 1 96 ? 7.190 -1.503 -15.777 1.00 97.56 96 LEU A CA 1
ATOM 758 C C . LEU A 1 96 ? 6.542 -2.743 -16.400 1.00 97.56 96 LEU A C 1
ATOM 760 O O . LEU A 1 96 ? 7.069 -3.839 -16.239 1.00 97.56 96 LEU A O 1
ATOM 764 N N . GLN A 1 97 ? 5.438 -2.580 -17.134 1.00 96.38 97 GLN A N 1
ATOM 765 C CA . GLN A 1 97 ? 4.719 -3.703 -17.744 1.00 96.38 97 GLN A CA 1
ATOM 766 C C . GLN A 1 97 ? 5.607 -4.521 -18.695 1.00 96.38 97 GLN A C 1
ATOM 768 O O . GLN A 1 97 ? 5.499 -5.742 -18.741 1.00 96.38 97 GLN A O 1
ATOM 773 N N . ALA A 1 98 ? 6.518 -3.860 -19.416 1.00 96.38 98 ALA A N 1
ATOM 774 C CA . ALA A 1 98 ? 7.460 -4.523 -20.312 1.00 96.38 98 ALA A CA 1
ATOM 775 C C . ALA A 1 98 ? 8.679 -5.087 -19.561 1.00 96.38 98 ALA A C 1
ATOM 777 O O . ALA A 1 98 ? 9.114 -6.201 -19.840 1.00 96.38 98 ALA A O 1
ATOM 778 N N . ALA A 1 99 ? 9.232 -4.333 -18.605 1.00 97.12 99 ALA A N 1
ATOM 779 C CA . ALA A 1 99 ? 10.451 -4.711 -17.889 1.00 97.12 99 ALA A CA 1
ATOM 780 C C . ALA A 1 99 ? 10.230 -5.805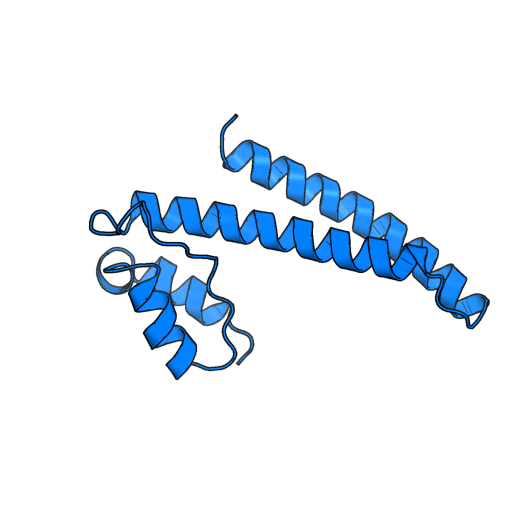 -16.827 1.00 97.12 99 ALA A C 1
ATOM 782 O O . ALA A 1 99 ? 11.135 -6.591 -16.547 1.00 97.12 99 ALA A O 1
ATOM 783 N N . ALA A 1 100 ? 9.051 -5.837 -16.204 1.00 97.38 100 ALA A N 1
ATOM 784 C CA . ALA A 1 100 ? 8.687 -6.780 -15.151 1.00 97.38 100 ALA A CA 1
ATOM 785 C C . ALA A 1 100 ? 7.170 -7.072 -15.166 1.00 97.38 100 ALA A C 1
ATOM 787 O O . ALA A 1 100 ? 6.454 -6.676 -14.241 1.00 97.38 100 ALA A O 1
ATOM 788 N N . PRO A 1 101 ? 6.664 -7.802 -16.179 1.00 97.38 101 PRO A N 1
ATOM 789 C CA . PRO A 1 101 ? 5.232 -8.090 -16.327 1.00 97.38 101 PRO A CA 1
ATOM 790 C C . PRO A 1 101 ? 4.629 -8.822 -15.120 1.00 97.38 101 PRO A C 1
ATOM 792 O O . PRO A 1 101 ? 3.480 -8.580 -14.768 1.00 97.38 101 PRO A O 1
ATOM 795 N N . ALA A 1 102 ? 5.408 -9.664 -14.433 1.00 97.81 102 ALA A N 1
ATOM 796 C CA . ALA A 1 102 ? 4.959 -10.330 -13.210 1.00 97.81 102 ALA A CA 1
ATOM 797 C C . ALA A 1 102 ? 4.688 -9.335 -12.065 1.00 97.81 102 ALA A C 1
ATOM 799 O O . ALA A 1 102 ? 3.695 -9.467 -11.361 1.00 97.81 102 ALA A O 1
ATOM 800 N N . VAL A 1 103 ? 5.532 -8.307 -11.902 1.00 97.44 103 VAL A N 1
ATOM 801 C CA . VAL A 1 103 ? 5.319 -7.260 -10.885 1.00 97.44 103 VAL A CA 1
ATOM 802 C C . VAL A 1 103 ? 4.088 -6.430 -11.235 1.00 97.44 103 VAL A C 1
ATOM 804 O O . VAL A 1 103 ? 3.297 -6.117 -10.353 1.00 97.44 103 VAL A O 1
ATOM 807 N N . TRP A 1 104 ? 3.904 -6.107 -12.517 1.00 97.56 104 TRP A N 1
ATOM 808 C CA . TRP A 1 104 ? 2.693 -5.435 -12.986 1.00 97.56 104 TRP A CA 1
ATOM 809 C C . TRP A 1 104 ? 1.429 -6.234 -12.643 1.00 97.56 104 TRP A C 1
ATOM 811 O O . TRP A 1 104 ? 0.498 -5.677 -12.071 1.00 97.56 104 TRP A O 1
ATOM 821 N N . ALA A 1 105 ? 1.425 -7.539 -12.927 1.00 96.88 105 ALA A N 1
ATOM 822 C CA . ALA A 1 105 ? 0.296 -8.415 -12.625 1.00 96.88 105 ALA A CA 1
ATOM 823 C C . ALA A 1 105 ? -0.013 -8.481 -11.119 1.00 96.88 105 ALA A C 1
ATOM 825 O O . ALA A 1 105 ? -1.180 -8.461 -10.739 1.00 96.88 105 ALA A O 1
ATOM 826 N N . GLU A 1 106 ? 1.005 -8.502 -10.251 1.00 97.25 106 GLU A N 1
ATOM 827 C CA . GLU A 1 106 ? 0.787 -8.451 -8.798 1.00 97.25 106 GLU A CA 1
ATOM 828 C C . GLU A 1 106 ? 0.218 -7.100 -8.341 1.00 97.25 106 GLU A C 1
ATOM 830 O O . GLU A 1 106 ? -0.645 -7.070 -7.465 1.00 97.25 106 GLU A O 1
ATOM 835 N N . LEU A 1 107 ? 0.637 -5.982 -8.951 1.00 96.62 107 LEU A N 1
ATOM 836 C CA . LEU A 1 107 ? 0.023 -4.679 -8.676 1.00 96.62 107 LEU A CA 1
ATOM 837 C C . LEU A 1 107 ? -1.453 -4.680 -9.085 1.00 96.62 107 LEU A C 1
ATOM 839 O O . LEU A 1 107 ? -2.292 -4.252 -8.299 1.00 96.62 107 LEU A O 1
ATOM 843 N N . GLU A 1 108 ? -1.775 -5.190 -10.273 1.00 96.00 108 GLU A N 1
ATOM 844 C CA . GLU A 1 108 ? -3.144 -5.250 -10.799 1.00 96.00 108 GLU A CA 1
ATOM 845 C C . GLU A 1 108 ? -4.049 -6.171 -9.965 1.00 96.00 108 GLU A C 1
ATOM 847 O O . GLU A 1 108 ? -5.176 -5.820 -9.635 1.00 96.00 108 GLU A O 1
ATOM 852 N N . LYS A 1 109 ? -3.525 -7.313 -9.514 1.00 95.69 109 LYS A N 1
ATOM 853 C CA . LYS A 1 109 ? -4.240 -8.254 -8.643 1.00 95.69 109 LYS A CA 1
ATOM 854 C C . LYS A 1 109 ? -4.591 -7.672 -7.270 1.00 95.69 109 LYS A C 1
ATOM 856 O O . LYS A 1 109 ? -5.553 -8.111 -6.649 1.00 95.69 109 LYS A O 1
ATOM 861 N N . CYS A 1 110 ? -3.805 -6.716 -6.775 1.00 92.56 110 CYS A N 1
ATOM 862 C CA . CYS A 1 110 ? -4.049 -6.061 -5.488 1.00 92.56 110 CYS A CA 1
ATOM 863 C C . CYS A 1 110 ? -5.096 -4.935 -5.557 1.00 92.56 110 CYS A C 1
ATOM 865 O O . CYS A 1 110 ? -5.322 -4.265 -4.547 1.00 92.56 110 CYS A O 1
ATOM 867 N N . GLN A 1 111 ? -5.685 -4.666 -6.725 1.00 93.88 111 GLN A N 1
ATOM 868 C CA . GLN A 1 111 ? -6.645 -3.579 -6.873 1.00 93.88 111 GLN A CA 1
ATOM 869 C C . GLN A 1 111 ? -8.024 -3.942 -6.288 1.00 93.88 111 GLN A C 1
ATOM 871 O O . GLN A 1 111 ? -8.384 -5.113 -6.230 1.00 93.88 111 GLN A O 1
ATOM 876 N N . PRO A 1 112 ? -8.803 -2.946 -5.831 1.00 91.31 112 PRO A N 1
ATOM 877 C CA . PRO A 1 112 ? -10.092 -3.163 -5.172 1.00 91.31 112 PRO A CA 1
ATOM 878 C C . PRO A 1 112 ? -11.283 -3.410 -6.122 1.00 91.31 112 PRO A C 1
ATOM 880 O O . PRO A 1 112 ? -12.419 -3.365 -5.648 1.00 91.31 112 PRO A O 1
ATOM 883 N N . TYR A 1 113 ? -11.054 -3.607 -7.426 1.00 92.06 113 TYR A N 1
ATOM 884 C CA . TYR A 1 113 ? -12.099 -3.775 -8.446 1.00 92.06 113 TYR A CA 1
ATOM 885 C C . TYR A 1 113 ? -12.186 -5.199 -8.996 1.00 92.06 113 TYR A C 1
ATOM 887 O O . TYR A 1 113 ? -11.161 -5.914 -8.976 1.00 92.06 113 TYR A O 1
#

pLDDT: mean 94.81, std 4.31, range [57.16, 97.94]

Foldseek 3Di:
DALVVLLVVLVVVLVVLVVVLVVQVVVCVVVVHRDPVSVVSVVVSVVSVQSSQFSVLVVLQVVQPVVQDPPDDDGLDADADDVCCVVRVCNSR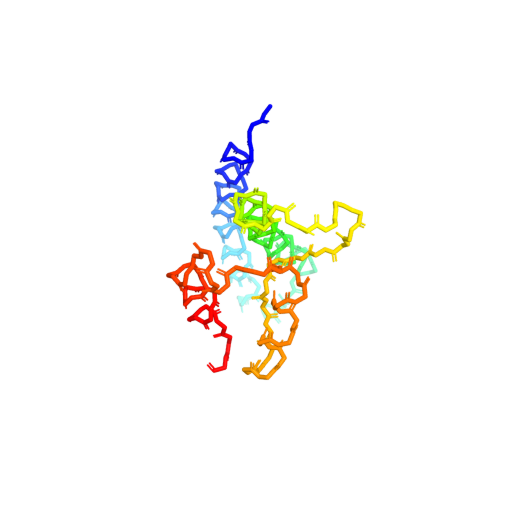PRSCVRPVVVSVVSVVPYPD

Sequence (113 aa):
MTRQTDIAALLAKAELQLQAIVKEYSSSLHEQTIAAPLRVDIKNYCENLRSVLDYLAHGIREKHCPAANQKDRFYFPILPDAAQFASQAAKWFPGLQAAAPAVWAELEKCQPY